Protein AF-A0A235B4W3-F1 (afdb_monomer_lite)

Sequence (137 aa):
MFASDTKAYFFLECDEKGEYIGLGEVWEIEEPSLERMDGVQQLALQGDREERYFATLTLLEWMEPIGLDACEKMLESKILDEGRPLAPHRLWGKDCAYEELAYRVVRRFGPWEKHELLIKRFLSPDIYGNYHNVISP

Structure (mmCIF, N/CA/C/O backbone):
data_AF-A0A235B4W3-F1
#
_entry.id   AF-A0A235B4W3-F1
#
loop_
_atom_site.group_PDB
_atom_site.id
_atom_site.type_symbol
_atom_site.label_atom_id
_atom_site.label_alt_id
_atom_site.label_comp_id
_atom_site.label_asym_id
_atom_site.label_entity_id
_atom_site.label_seq_id
_atom_site.pdbx_PDB_ins_code
_atom_site.Cartn_x
_atom_site.Cartn_y
_atom_site.Cartn_z
_atom_site.occupancy
_atom_site.B_iso_or_equiv
_atom_site.auth_seq_id
_atom_site.auth_comp_id
_atom_site.auth_asym_id
_atom_site.auth_atom_id
_atom_site.pdbx_PDB_model_num
ATOM 1 N N . MET A 1 1 ? -13.407 -5.937 -3.679 1.00 75.81 1 MET A N 1
ATOM 2 C CA . MET A 1 1 ? -12.341 -6.958 -3.764 1.00 75.81 1 MET A CA 1
ATOM 3 C C . MET A 1 1 ? -12.397 -7.691 -2.430 1.00 75.81 1 MET A C 1
ATOM 5 O O . MET A 1 1 ? -13.487 -7.685 -1.888 1.00 75.81 1 MET A O 1
ATOM 9 N N . PHE A 1 2 ? -11.381 -8.424 -1.972 1.00 85.62 2 PHE A N 1
ATOM 10 C CA . PHE A 1 2 ? -11.227 -9.023 -0.622 1.00 85.62 2 PHE A CA 1
ATOM 11 C C . PHE A 1 2 ? -12.381 -9.751 0.097 1.00 85.62 2 PHE A C 1
ATOM 13 O O . PHE A 1 2 ? -12.127 -10.287 1.157 1.00 85.62 2 PHE A O 1
ATOM 20 N N . ALA A 1 3 ? -13.603 -9.887 -0.422 1.00 69.81 3 ALA A N 1
ATOM 21 C CA . ALA A 1 3 ? -14.743 -10.446 0.320 1.00 69.81 3 ALA A CA 1
ATOM 22 C C . ALA A 1 3 ? -14.528 -11.889 0.830 1.00 69.81 3 ALA A C 1
ATOM 24 O O . ALA A 1 3 ? -15.247 -12.356 1.711 1.00 69.81 3 ALA A O 1
ATOM 25 N N . SER A 1 4 ? -13.547 -12.604 0.270 1.00 78.56 4 SER A N 1
ATOM 26 C CA . SER A 1 4 ? -13.091 -13.915 0.740 1.00 78.56 4 SER A CA 1
ATOM 27 C C . SER A 1 4 ? -12.100 -13.862 1.912 1.00 78.56 4 SER A C 1
ATOM 29 O O . SER A 1 4 ? -11.993 -14.853 2.627 1.00 78.56 4 SER A O 1
ATOM 31 N N . ASP A 1 5 ? -11.400 -12.744 2.117 1.00 87.00 5 ASP A N 1
ATOM 32 C CA . ASP A 1 5 ? -10.578 -12.452 3.295 1.00 87.00 5 ASP A CA 1
ATOM 33 C C . ASP A 1 5 ? -11.300 -11.435 4.190 1.00 87.00 5 ASP A C 1
ATOM 35 O O . ASP A 1 5 ? -11.340 -10.233 3.930 1.00 87.00 5 ASP A O 1
ATOM 39 N N . THR A 1 6 ? -11.891 -11.924 5.279 1.00 87.12 6 THR A N 1
ATOM 40 C CA . THR A 1 6 ? -12.714 -11.096 6.169 1.00 87.12 6 THR A CA 1
ATOM 41 C C . THR A 1 6 ? -11.931 -9.939 6.799 1.00 87.12 6 THR A C 1
ATOM 43 O O . THR A 1 6 ? -12.526 -8.901 7.081 1.00 87.12 6 THR A O 1
ATOM 46 N N . LYS A 1 7 ? -10.615 -10.085 7.013 1.00 90.06 7 LYS A N 1
ATOM 47 C CA . LYS A 1 7 ? -9.795 -9.032 7.625 1.00 90.06 7 LYS A CA 1
ATOM 48 C C . LYS A 1 7 ? -9.466 -7.946 6.614 1.00 90.06 7 LYS A C 1
ATOM 50 O O . LYS A 1 7 ? -9.708 -6.776 6.900 1.00 90.06 7 LYS A O 1
ATOM 55 N N . ALA A 1 8 ? -8.947 -8.317 5.445 1.00 91.62 8 ALA A N 1
ATOM 56 C CA . ALA A 1 8 ? -8.630 -7.353 4.397 1.00 91.62 8 ALA A CA 1
ATOM 57 C C . ALA A 1 8 ? -9.888 -6.611 3.929 1.00 91.62 8 ALA A C 1
ATOM 59 O O . ALA A 1 8 ? -9.867 -5.387 3.803 1.00 91.62 8 ALA A O 1
ATOM 60 N N . TYR A 1 9 ? -11.006 -7.326 3.779 1.00 92.62 9 TYR A N 1
ATOM 61 C CA . TYR A 1 9 ? -12.302 -6.732 3.456 1.00 92.62 9 TYR A CA 1
ATOM 62 C C . TYR A 1 9 ? -12.737 -5.681 4.483 1.00 92.62 9 TYR A C 1
ATOM 64 O O . TYR A 1 9 ? -13.105 -4.567 4.113 1.00 92.62 9 TYR A O 1
ATOM 72 N N . PHE A 1 10 ? -12.651 -6.006 5.775 1.00 94.12 10 PHE A N 1
ATOM 73 C CA . PHE A 1 10 ? -13.030 -5.079 6.838 1.00 94.12 10 PHE A CA 1
ATOM 74 C C . PHE A 1 10 ? -12.129 -3.835 6.863 1.00 94.12 10 PHE A C 1
ATOM 76 O O . PHE A 1 10 ? -12.621 -2.709 6.820 1.00 94.12 10 PHE A O 1
ATOM 83 N N . PHE A 1 11 ? -10.806 -4.021 6.877 1.00 95.94 11 PHE A N 1
ATOM 84 C CA . PHE A 1 11 ? -9.871 -2.912 7.074 1.00 95.94 11 PHE A CA 1
ATOM 85 C C . PHE A 1 11 ? -9.703 -2.001 5.853 1.00 95.94 11 PHE A C 1
ATOM 87 O O . PHE A 1 11 ? -9.475 -0.801 6.025 1.00 95.94 11 PHE A O 1
ATOM 94 N N . LEU A 1 12 ? -9.804 -2.548 4.638 1.00 95.75 12 LEU A N 1
ATOM 95 C CA . LEU A 1 12 ? -9.499 -1.821 3.402 1.00 95.75 12 LEU A CA 1
ATOM 96 C C . LEU A 1 12 ? -10.740 -1.398 2.611 1.00 95.75 12 LEU A C 1
ATOM 98 O O . LEU A 1 12 ? -10.631 -0.524 1.756 1.00 95.75 12 LEU A O 1
ATOM 102 N N . GLU A 1 13 ? -11.911 -1.991 2.860 1.00 96.00 13 GLU A N 1
ATOM 103 C CA . GLU A 1 13 ? -13.102 -1.737 2.039 1.00 96.00 13 GLU A CA 1
ATOM 104 C C . GLU A 1 13 ? -14.370 -1.394 2.826 1.00 96.00 13 GLU A C 1
ATOM 106 O O . GLU A 1 13 ? -15.360 -1.010 2.202 1.00 96.00 13 GLU A O 1
ATOM 111 N N . CYS A 1 14 ? -14.366 -1.490 4.158 1.00 94.50 14 CYS A N 1
ATOM 112 C CA . CYS A 1 14 ? -15.544 -1.212 4.983 1.00 94.50 14 CYS A CA 1
ATOM 113 C C . CYS A 1 14 ? -15.378 0.013 5.886 1.00 94.50 14 CYS A C 1
ATOM 115 O O . CYS A 1 14 ? -14.258 0.428 6.179 1.00 94.50 14 CYS A O 1
ATOM 117 N N . ASP A 1 15 ? -16.490 0.565 6.370 1.00 91.81 15 ASP A N 1
ATOM 118 C CA . ASP A 1 15 ? -16.536 1.487 7.504 1.00 91.81 15 ASP A CA 1
ATOM 119 C C . ASP A 1 15 ? -16.348 0.737 8.842 1.00 91.81 15 ASP A C 1
ATOM 121 O O . ASP A 1 15 ? -16.173 -0.481 8.879 1.00 91.81 15 ASP A O 1
ATOM 125 N N . GLU A 1 16 ? -16.374 1.452 9.971 1.00 87.62 16 GLU A N 1
ATOM 126 C CA . GLU A 1 16 ? -16.214 0.852 11.312 1.00 87.62 16 GLU A CA 1
ATOM 127 C C . GLU A 1 16 ? -17.359 -0.098 11.714 1.00 87.62 16 GLU A C 1
ATOM 129 O O . GLU A 1 16 ? -17.238 -0.844 12.684 1.00 87.62 16 GLU A O 1
ATOM 134 N N . LYS A 1 17 ? -18.490 -0.075 11.000 1.00 89.56 17 LYS A N 1
ATOM 135 C CA . LYS A 1 17 ? -19.621 -0.987 11.222 1.00 89.56 17 LYS A CA 1
ATOM 136 C C . LYS A 1 17 ? -19.531 -2.238 10.347 1.00 89.56 17 LYS A C 1
ATOM 138 O O . LYS A 1 17 ? -20.356 -3.135 10.509 1.00 89.56 17 LYS A O 1
ATOM 143 N N . GLY A 1 18 ? -18.533 -2.317 9.466 1.00 89.06 18 GLY A N 1
ATOM 144 C CA . GLY A 1 18 ? -18.375 -3.401 8.503 1.00 89.06 18 GLY A CA 1
ATOM 145 C C . GLY A 1 18 ? -19.209 -3.220 7.232 1.00 89.06 18 GLY A C 1
ATOM 146 O O . GLY A 1 18 ? -19.348 -4.173 6.466 1.00 89.06 18 GLY A O 1
ATOM 147 N N . GLU A 1 19 ? -19.761 -2.028 6.996 1.00 92.88 19 GLU A N 1
ATOM 148 C CA . GLU A 1 19 ? -20.478 -1.710 5.761 1.00 92.88 19 GLU A CA 1
ATOM 149 C C . GLU A 1 19 ? -19.487 -1.316 4.668 1.00 92.88 19 GLU A C 1
ATOM 151 O O . GLU A 1 19 ? -18.574 -0.529 4.905 1.00 92.88 19 GLU A O 1
ATOM 156 N N . TYR A 1 20 ? -19.660 -1.843 3.457 1.00 94.38 20 TYR A N 1
ATOM 157 C CA . TYR A 1 20 ? -18.758 -1.551 2.343 1.00 94.38 20 TYR A CA 1
ATOM 158 C C . TYR A 1 20 ? -18.842 -0.080 1.914 1.00 94.38 20 TYR A C 1
ATOM 160 O O . TYR A 1 20 ? -19.910 0.403 1.537 1.00 94.38 20 TYR A O 1
ATOM 168 N N . ILE A 1 21 ? -17.688 0.582 1.888 1.00 93.44 21 ILE A N 1
ATOM 169 C CA . ILE A 1 21 ? -17.492 1.969 1.432 1.00 93.44 21 ILE A CA 1
ATOM 170 C C . ILE A 1 21 ? -16.439 2.067 0.314 1.00 93.44 21 ILE A C 1
ATOM 172 O O . ILE A 1 21 ? -16.385 3.027 -0.451 1.00 93.44 21 ILE A O 1
ATOM 176 N N . GLY A 1 22 ? -15.632 1.017 0.143 1.00 93.69 22 GLY A N 1
ATOM 177 C CA . GLY A 1 22 ? -14.572 0.946 -0.855 1.00 93.69 22 GLY A CA 1
ATOM 178 C C . GLY A 1 22 ? -13.296 1.698 -0.461 1.00 93.69 22 GLY A C 1
ATOM 179 O O . GLY A 1 22 ? -13.278 2.554 0.419 1.00 93.69 22 GLY A O 1
ATOM 180 N N . LEU A 1 23 ? -12.204 1.370 -1.157 1.00 92.88 23 LEU A N 1
ATOM 181 C CA . LEU A 1 23 ? -10.850 1.859 -0.853 1.00 92.88 23 LEU A CA 1
ATOM 182 C C . LEU A 1 23 ? -10.726 3.388 -0.841 1.00 92.88 23 LEU A C 1
ATOM 184 O O . LEU A 1 23 ? -10.047 3.940 0.016 1.00 92.88 23 LEU A O 1
ATOM 188 N N . GLY A 1 24 ? -11.369 4.069 -1.794 1.00 90.38 24 GLY A N 1
ATOM 189 C CA . GLY A 1 24 ? -11.291 5.528 -1.903 1.00 90.38 24 GLY A CA 1
ATOM 190 C C . GLY A 1 24 ? -11.871 6.230 -0.677 1.00 90.38 24 GLY A C 1
ATOM 191 O O . GLY A 1 24 ? -11.224 7.113 -0.127 1.00 90.38 24 GLY A O 1
ATOM 192 N N . GLU A 1 25 ? -13.037 5.782 -0.204 1.00 92.12 25 GLU A N 1
ATOM 193 C CA . GLU A 1 25 ? -13.656 6.346 0.999 1.00 92.12 25 GLU A CA 1
ATOM 194 C C . GLU A 1 25 ? -12.839 6.012 2.258 1.00 92.12 25 GLU A C 1
ATOM 196 O O . GLU A 1 25 ? -12.708 6.858 3.136 1.00 92.12 25 GLU A O 1
ATOM 201 N N . VAL A 1 26 ? -12.198 4.835 2.321 1.00 92.94 26 VAL A N 1
ATOM 202 C CA . VAL A 1 26 ? -11.262 4.487 3.410 1.00 92.94 26 VAL A CA 1
ATOM 203 C C . VAL A 1 26 ? -10.053 5.432 3.453 1.00 92.94 26 VAL A C 1
ATOM 205 O O . VAL A 1 26 ? -9.620 5.839 4.532 1.00 92.94 26 VAL A O 1
ATOM 208 N N . TRP A 1 27 ? -9.501 5.812 2.301 1.00 92.94 27 TRP A N 1
ATOM 209 C CA . TRP A 1 27 ? -8.360 6.735 2.224 1.00 92.94 27 TRP A CA 1
ATOM 210 C C . TRP A 1 27 ? -8.700 8.164 2.656 1.00 92.94 27 TRP A C 1
ATOM 212 O O . TRP A 1 27 ? -7.808 8.898 3.076 1.00 92.94 27 TRP A O 1
ATOM 222 N N . GLU A 1 28 ? -9.972 8.547 2.575 1.00 91.62 28 GLU A N 1
ATOM 223 C CA . GLU A 1 28 ? -10.467 9.879 2.935 1.00 91.62 28 GLU A CA 1
ATOM 224 C C . GLU A 1 28 ? -10.912 9.995 4.404 1.00 91.62 28 GLU A C 1
ATOM 226 O O . GLU A 1 28 ? -11.319 11.074 4.837 1.00 91.62 28 GLU A O 1
ATOM 231 N N . ILE A 1 29 ? -10.806 8.918 5.192 1.00 87.88 29 ILE A N 1
ATOM 232 C CA . ILE A 1 29 ? -11.083 8.953 6.633 1.00 87.88 29 ILE A CA 1
ATOM 233 C C . ILE A 1 29 ? -10.114 9.926 7.320 1.00 87.88 29 ILE A C 1
ATOM 235 O O . ILE A 1 29 ? -8.898 9.757 7.257 1.00 87.88 29 ILE A O 1
ATOM 239 N N . GLU A 1 30 ? -10.668 10.930 8.005 1.00 82.62 30 GLU A N 1
ATOM 240 C CA . GLU A 1 30 ? -9.893 11.978 8.684 1.00 82.62 30 GLU A CA 1
ATOM 241 C C . GLU A 1 30 ? -9.076 11.429 9.865 1.00 82.62 30 GLU A C 1
ATOM 243 O O . GLU A 1 30 ? -7.928 11.825 10.057 1.00 82.62 30 GLU A O 1
ATOM 248 N N . GLU A 1 31 ? -9.644 10.487 10.625 1.00 88.38 31 GLU A N 1
ATOM 249 C CA . GLU A 1 31 ? -8.982 9.838 11.760 1.00 88.38 31 GLU A CA 1
ATOM 250 C C . GLU A 1 31 ? -9.377 8.348 11.830 1.00 88.38 31 GLU A C 1
ATOM 252 O O . GLU A 1 31 ? -10.486 8.020 12.267 1.00 88.38 31 GLU A O 1
ATOM 257 N N . PRO A 1 32 ? -8.522 7.420 11.358 1.00 90.62 32 PRO A N 1
ATOM 258 C CA . PRO A 1 32 ? -8.797 5.988 11.442 1.00 90.62 32 PRO A CA 1
ATOM 259 C C . PRO A 1 32 ? -8.727 5.496 12.894 1.00 90.62 32 PRO A C 1
ATOM 261 O O . PRO A 1 32 ? -7.909 5.958 13.691 1.00 90.62 32 PRO A O 1
ATOM 264 N N . SER A 1 33 ? -9.559 4.511 13.244 1.00 92.81 33 SER A N 1
ATOM 265 C CA . SER A 1 33 ? -9.498 3.884 14.567 1.00 92.81 33 SER A CA 1
ATOM 266 C C . SER A 1 33 ? -8.157 3.171 14.786 1.00 92.81 33 SER A C 1
ATOM 268 O O . SER A 1 33 ? -7.523 2.702 13.838 1.00 92.81 33 SER A O 1
ATOM 270 N N . LEU A 1 34 ? -7.726 3.043 16.048 1.00 93.75 34 LEU A N 1
ATOM 271 C CA . LEU A 1 34 ? -6.493 2.316 16.390 1.00 93.75 34 LEU A CA 1
ATOM 272 C C . LEU A 1 34 ? -6.531 0.861 15.901 1.00 93.75 34 LEU A C 1
ATOM 274 O O . LEU A 1 34 ? -5.535 0.353 15.400 1.00 93.75 34 LEU A O 1
ATOM 278 N N . GLU A 1 35 ? -7.692 0.212 15.999 1.00 94.25 35 GLU A N 1
ATOM 279 C CA . GLU A 1 35 ? -7.886 -1.154 15.507 1.00 94.25 35 GLU A CA 1
ATOM 280 C C . GLU A 1 35 ? -7.678 -1.242 13.992 1.00 94.25 35 GLU A C 1
ATOM 282 O O . GLU A 1 35 ? -6.970 -2.132 13.514 1.00 94.25 35 GLU A O 1
ATOM 287 N N . ARG A 1 36 ? -8.243 -0.295 13.232 1.00 95.12 36 ARG A N 1
ATOM 288 C CA . ARG A 1 36 ? -8.028 -0.229 11.787 1.00 95.12 36 ARG A CA 1
ATOM 289 C C . ARG A 1 36 ? -6.570 0.042 11.458 1.00 95.12 36 ARG A C 1
ATOM 291 O O . ARG A 1 36 ? -6.020 -0.626 10.588 1.00 95.12 36 ARG A O 1
ATOM 298 N N . MET A 1 37 ? -5.945 0.987 12.154 1.00 96.12 37 MET A N 1
ATOM 299 C CA . MET A 1 37 ? -4.536 1.314 11.967 1.00 96.12 37 MET A CA 1
ATOM 300 C C . MET A 1 37 ? -3.656 0.068 12.138 1.00 96.12 37 MET A C 1
ATOM 302 O O . MET A 1 37 ? -2.906 -0.286 11.228 1.00 96.12 37 MET A O 1
ATOM 306 N N . ASP A 1 38 ? -3.812 -0.652 13.250 1.00 96.38 38 ASP A N 1
ATOM 307 C CA . ASP A 1 38 ? -3.069 -1.884 13.528 1.00 96.38 38 ASP A CA 1
ATOM 308 C C . ASP A 1 38 ? -3.344 -2.970 12.477 1.00 96.38 38 ASP A C 1
ATOM 310 O O . ASP A 1 38 ? -2.420 -3.637 12.002 1.00 96.38 38 ASP A O 1
ATOM 314 N N . GLY A 1 39 ? -4.607 -3.129 12.071 1.00 96.44 39 GLY A N 1
ATOM 315 C CA . GLY A 1 39 ? -5.014 -4.075 11.034 1.00 96.44 39 GLY A CA 1
ATOM 316 C C . GLY A 1 39 ? -4.358 -3.793 9.682 1.00 96.44 39 GLY A C 1
ATOM 317 O O . GLY A 1 39 ? -3.756 -4.685 9.082 1.00 96.44 39 GLY A O 1
ATOM 318 N N . VAL A 1 40 ? -4.404 -2.542 9.221 1.00 97.56 40 VAL A N 1
ATOM 319 C CA . VAL A 1 40 ? -3.787 -2.124 7.954 1.00 97.56 40 VAL A CA 1
ATOM 320 C C . VAL A 1 40 ? -2.261 -2.261 8.019 1.00 97.56 40 VAL A C 1
ATOM 322 O O . VAL A 1 40 ? -1.652 -2.743 7.064 1.00 97.56 40 VAL A O 1
ATOM 325 N N . GLN A 1 41 ? -1.623 -1.929 9.145 1.00 97.69 41 GLN A N 1
ATOM 326 C CA . GLN A 1 41 ? -0.182 -2.146 9.326 1.00 97.69 41 GLN A CA 1
ATOM 327 C C . GLN A 1 41 ? 0.207 -3.625 9.227 1.00 97.69 41 GLN A C 1
ATOM 329 O O . GLN A 1 41 ? 1.203 -3.963 8.579 1.00 97.69 41 GLN A O 1
ATOM 334 N N . GLN A 1 42 ? -0.581 -4.521 9.829 1.00 96.94 42 GLN A N 1
ATOM 335 C CA . GLN A 1 42 ? -0.357 -5.962 9.711 1.00 96.94 42 GLN A CA 1
ATOM 336 C C . GLN A 1 42 ? -0.481 -6.429 8.260 1.00 96.94 42 GLN A C 1
ATOM 338 O O . GLN A 1 42 ? 0.417 -7.119 7.776 1.00 96.94 42 GLN A O 1
ATOM 343 N N . LEU A 1 43 ? -1.528 -6.005 7.546 1.00 97.56 43 LEU A N 1
ATOM 344 C CA . LEU A 1 43 ? -1.719 -6.341 6.131 1.00 97.56 43 LEU A CA 1
ATOM 345 C C . LEU A 1 43 ? -0.559 -5.832 5.264 1.00 97.56 43 LEU A C 1
ATOM 347 O O . LEU A 1 43 ? -0.035 -6.581 4.446 1.00 97.56 43 LEU A O 1
ATOM 351 N N . ALA A 1 44 ? -0.074 -4.608 5.490 1.00 97.56 44 ALA A N 1
ATOM 352 C CA . ALA A 1 44 ? 1.035 -4.024 4.728 1.00 97.56 44 ALA A CA 1
ATOM 353 C C . ALA A 1 44 ? 2.359 -4.802 4.869 1.00 97.56 44 ALA A C 1
ATOM 355 O O . ALA A 1 44 ? 3.177 -4.854 3.942 1.00 97.56 44 ALA A O 1
ATOM 356 N N . LEU A 1 45 ? 2.584 -5.424 6.029 1.00 94.94 45 LEU A N 1
ATOM 357 C CA . LEU A 1 45 ? 3.830 -6.126 6.337 1.00 94.94 45 LEU A CA 1
ATOM 358 C C . LEU A 1 45 ? 3.757 -7.641 6.137 1.00 94.94 45 LEU A C 1
ATOM 360 O O . LEU A 1 45 ? 4.780 -8.247 5.818 1.00 94.94 45 LEU A O 1
ATOM 364 N N . GLN A 1 46 ? 2.592 -8.244 6.365 1.00 94.06 46 GLN A N 1
ATOM 365 C CA . GLN A 1 46 ? 2.419 -9.697 6.479 1.00 94.06 46 GLN A CA 1
ATOM 366 C C . GLN A 1 46 ? 1.325 -10.261 5.574 1.00 94.06 46 GLN A C 1
ATOM 368 O O . GLN A 1 46 ? 1.226 -11.483 5.470 1.00 94.06 46 GLN A O 1
ATOM 373 N N . GLY A 1 47 ? 0.521 -9.402 4.949 1.00 93.94 47 GLY A N 1
ATOM 374 C CA . GLY A 1 47 ? -0.513 -9.832 4.022 1.00 93.94 47 GLY A CA 1
ATOM 375 C C . GLY A 1 47 ? 0.057 -10.493 2.772 1.00 93.94 47 GLY A C 1
ATOM 376 O O . GLY A 1 47 ? 1.274 -10.531 2.534 1.00 93.94 47 GLY A O 1
ATOM 377 N N . ASP A 1 48 ? -0.841 -10.994 1.940 1.00 93.44 48 ASP A N 1
ATOM 378 C CA . ASP A 1 48 ? -0.484 -11.432 0.602 1.00 93.44 48 ASP A CA 1
ATOM 379 C C . ASP A 1 48 ? -0.110 -10.250 -0.314 1.00 93.44 48 ASP A C 1
ATOM 381 O O . ASP A 1 48 ? -0.054 -9.085 0.086 1.00 93.44 48 ASP A O 1
ATOM 385 N N . ARG A 1 49 ? 0.216 -10.544 -1.573 1.00 94.50 49 ARG A N 1
ATOM 386 C CA . ARG A 1 49 ? 0.655 -9.526 -2.533 1.00 94.50 49 ARG A CA 1
ATOM 387 C C . ARG A 1 49 ? -0.367 -8.396 -2.724 1.00 94.50 49 ARG A C 1
ATOM 389 O O . ARG A 1 49 ? 0.047 -7.239 -2.801 1.00 94.50 49 ARG A O 1
ATOM 396 N N . GLU A 1 50 ? -1.655 -8.716 -2.839 1.00 95.00 50 GLU A N 1
ATOM 397 C CA . GLU A 1 50 ? -2.707 -7.713 -3.040 1.00 95.00 50 GLU A CA 1
ATOM 398 C C . GLU A 1 50 ? -2.932 -6.925 -1.752 1.00 95.00 50 GLU A C 1
ATOM 400 O O . GLU A 1 50 ? -2.905 -5.693 -1.765 1.00 95.00 50 GLU A O 1
ATOM 405 N N . GLU A 1 51 ? -3.055 -7.621 -0.625 1.00 96.00 51 GLU A N 1
ATOM 406 C CA . GLU A 1 51 ? -3.241 -7.008 0.689 1.00 96.00 51 GLU A CA 1
ATOM 407 C C . GLU A 1 51 ? -2.112 -6.037 1.025 1.00 96.00 51 GLU A C 1
ATOM 409 O O . GLU A 1 51 ? -2.367 -4.887 1.385 1.00 96.00 51 GLU A O 1
ATOM 414 N N . ARG A 1 52 ? -0.856 -6.460 0.836 1.00 96.69 52 ARG A N 1
ATOM 415 C CA . ARG A 1 52 ? 0.315 -5.612 1.081 1.00 96.69 52 ARG A CA 1
ATOM 416 C C . ARG A 1 52 ? 0.289 -4.364 0.221 1.00 96.69 52 ARG A C 1
ATOM 418 O O . ARG A 1 52 ? 0.610 -3.286 0.718 1.00 96.69 52 ARG A O 1
ATOM 425 N N . TYR A 1 53 ? -0.095 -4.495 -1.046 1.00 97.00 53 TYR A N 1
ATOM 426 C CA . TYR A 1 53 ? -0.171 -3.372 -1.969 1.00 97.00 53 TYR A CA 1
ATOM 427 C C . TYR A 1 53 ? -1.209 -2.341 -1.515 1.00 97.00 53 TYR A C 1
ATOM 429 O O . TYR A 1 53 ? -0.857 -1.188 -1.260 1.00 97.00 53 TYR A O 1
ATOM 437 N N . PHE A 1 54 ? -2.467 -2.750 -1.339 1.00 97.25 54 PHE A N 1
ATOM 438 C CA . PHE A 1 54 ? -3.544 -1.822 -0.985 1.00 97.25 54 PHE A CA 1
ATOM 439 C C . PHE A 1 54 ? -3.418 -1.274 0.441 1.00 97.25 54 PHE A C 1
ATOM 441 O O . PHE A 1 54 ? -3.698 -0.094 0.668 1.00 97.25 54 PHE A O 1
ATOM 448 N N . ALA A 1 55 ? -2.924 -2.069 1.391 1.00 97.50 55 ALA A N 1
ATOM 449 C CA . ALA A 1 55 ? -2.626 -1.586 2.735 1.00 97.50 55 ALA A CA 1
ATOM 450 C C . ALA A 1 55 ? -1.478 -0.566 2.733 1.00 97.50 55 ALA A C 1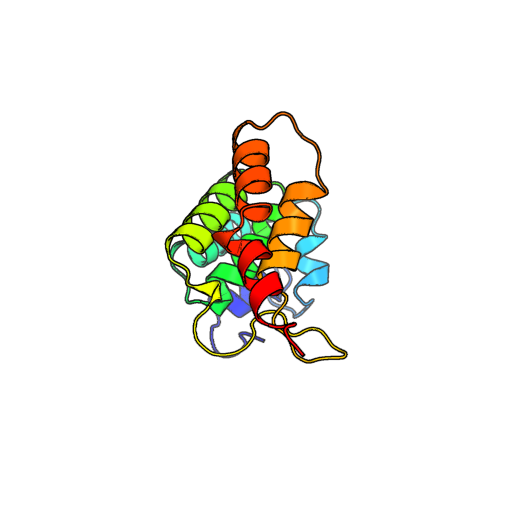
ATOM 452 O O . ALA A 1 55 ? -1.570 0.462 3.401 1.00 97.50 55 ALA A O 1
ATOM 453 N N . THR A 1 56 ? -0.435 -0.782 1.924 1.00 97.56 56 THR A N 1
ATOM 454 C CA . THR A 1 56 ? 0.650 0.200 1.766 1.00 97.56 56 THR A CA 1
ATOM 455 C C . THR A 1 56 ? 0.134 1.508 1.169 1.00 97.56 56 THR A C 1
ATOM 457 O O . THR A 1 56 ? 0.462 2.572 1.690 1.00 97.56 56 THR A O 1
ATOM 460 N N . LEU A 1 57 ? -0.707 1.461 0.126 1.00 96.31 57 LEU A N 1
ATOM 461 C CA . LEU A 1 57 ? -1.334 2.672 -0.419 1.00 96.31 57 LEU A CA 1
ATOM 462 C C . LEU A 1 57 ? -2.136 3.412 0.657 1.00 96.31 57 LEU A C 1
ATOM 464 O O . LEU A 1 57 ? -1.979 4.619 0.794 1.00 96.31 57 LEU A O 1
ATOM 468 N N . THR A 1 58 ? -2.927 2.681 1.443 1.00 96.31 58 THR A N 1
ATOM 469 C CA . THR A 1 58 ? -3.752 3.235 2.527 1.00 96.31 58 THR A CA 1
ATOM 470 C C . THR A 1 58 ? -2.905 3.951 3.581 1.00 96.31 58 THR A C 1
ATOM 472 O O . THR A 1 58 ? -3.180 5.096 3.923 1.00 96.31 58 THR A O 1
ATOM 475 N N . LEU A 1 59 ? -1.810 3.340 4.039 1.00 95.56 59 LEU A N 1
ATOM 476 C CA . LEU A 1 59 ? -0.906 3.969 5.010 1.00 95.56 59 LEU A CA 1
ATOM 477 C C . LEU A 1 59 ? -0.219 5.217 4.442 1.00 95.56 59 LEU A C 1
ATOM 479 O O . LEU A 1 59 ? -0.043 6.204 5.152 1.00 95.56 59 LEU A O 1
ATOM 483 N N . LEU A 1 60 ? 0.155 5.199 3.160 1.00 93.50 60 LEU A N 1
ATOM 484 C CA . LEU A 1 60 ? 0.726 6.373 2.493 1.00 93.50 60 LEU A CA 1
ATOM 485 C C . LEU A 1 60 ? -0.304 7.506 2.328 1.00 93.50 60 LEU A C 1
ATOM 487 O O . LEU A 1 60 ? 0.065 8.678 2.403 1.00 93.50 60 LEU A O 1
ATOM 491 N N . GLU A 1 61 ? -1.582 7.180 2.117 1.00 92.50 61 GLU A N 1
ATOM 492 C CA . GLU A 1 61 ? -2.691 8.146 2.086 1.00 92.50 61 GLU A CA 1
ATOM 493 C C . GLU A 1 61 ? -2.879 8.832 3.443 1.00 92.50 61 GLU A C 1
ATOM 495 O O . GLU A 1 61 ? -2.946 10.063 3.504 1.00 92.50 61 GLU A O 1
ATOM 500 N N . TRP A 1 62 ? -2.845 8.050 4.525 1.00 92.56 62 TRP A N 1
ATOM 501 C CA . TRP A 1 62 ? -2.937 8.536 5.905 1.00 92.56 62 TRP A CA 1
ATOM 502 C C . TRP A 1 62 ? -1.648 9.181 6.436 1.00 92.56 62 TRP A C 1
ATOM 504 O O . TRP A 1 62 ? -1.627 9.672 7.558 1.00 92.56 62 TRP A O 1
ATOM 514 N N . MET A 1 63 ? -0.581 9.241 5.630 1.00 89.06 63 MET A N 1
ATOM 515 C CA . MET A 1 63 ? 0.733 9.776 6.021 1.00 89.06 63 MET A CA 1
ATOM 516 C C . MET A 1 63 ? 1.394 9.031 7.186 1.00 89.06 63 MET A C 1
ATOM 518 O O . MET A 1 63 ? 2.191 9.602 7.935 1.00 89.06 63 MET A O 1
ATOM 522 N N . GLU A 1 64 ? 1.114 7.740 7.307 1.00 91.31 64 GLU A N 1
ATOM 523 C CA . GLU A 1 64 ? 1.678 6.919 8.362 1.00 91.31 64 GLU A CA 1
ATOM 524 C C . GLU A 1 64 ? 3.130 6.539 8.041 1.00 91.31 64 GLU A C 1
ATOM 526 O O . GLU A 1 64 ? 3.397 5.982 6.969 1.00 91.31 64 GLU A O 1
ATOM 531 N N . PRO A 1 65 ? 4.093 6.781 8.954 1.00 89.88 65 PRO A N 1
ATOM 532 C CA . PRO A 1 65 ? 5.518 6.549 8.695 1.00 89.88 65 PRO A CA 1
ATOM 533 C C . PRO A 1 65 ? 5.832 5.130 8.217 1.00 89.88 65 PRO A C 1
ATOM 535 O O . PRO A 1 65 ? 6.638 4.922 7.309 1.00 89.88 65 PRO A O 1
ATOM 538 N N . ILE A 1 66 ? 5.136 4.151 8.793 1.00 92.88 66 ILE A N 1
ATOM 539 C CA . ILE A 1 66 ? 5.280 2.733 8.469 1.00 92.88 66 ILE A CA 1
ATOM 540 C C . ILE A 1 66 ? 4.848 2.395 7.033 1.00 92.88 66 ILE A C 1
ATOM 542 O O . ILE A 1 66 ? 5.317 1.406 6.469 1.00 92.88 66 ILE A O 1
ATOM 546 N N . GLY A 1 67 ? 4.035 3.241 6.389 1.00 94.06 67 GLY A N 1
ATOM 547 C CA . GLY A 1 67 ? 3.714 3.125 4.967 1.00 94.06 67 GLY A CA 1
ATOM 548 C C . GLY A 1 67 ? 4.951 3.254 4.073 1.00 94.06 67 GLY A C 1
ATOM 549 O O . GLY A 1 67 ? 5.080 2.532 3.084 1.00 94.06 67 GLY A O 1
ATOM 550 N N . LEU A 1 68 ? 5.920 4.099 4.449 1.00 92.88 68 LEU A N 1
ATOM 551 C CA . LEU A 1 68 ? 7.191 4.217 3.724 1.00 92.88 68 LEU A CA 1
ATOM 552 C C . LEU A 1 68 ? 8.057 2.967 3.901 1.00 92.88 68 LEU A C 1
ATOM 554 O O . LEU A 1 68 ? 8.706 2.533 2.950 1.00 92.88 68 LEU A O 1
ATOM 558 N N . ASP A 1 69 ? 8.074 2.386 5.103 1.00 94.12 69 ASP A N 1
ATOM 559 C CA . ASP A 1 69 ? 8.794 1.140 5.390 1.00 94.12 69 ASP A CA 1
ATOM 560 C C . ASP A 1 69 ? 8.215 -0.033 4.593 1.00 94.12 69 ASP A C 1
ATOM 562 O O . ASP A 1 69 ? 8.959 -0.832 4.020 1.00 94.12 69 ASP A O 1
ATOM 566 N N . ALA A 1 70 ? 6.885 -0.133 4.537 1.00 95.94 70 ALA A N 1
ATOM 567 C CA . ALA A 1 70 ? 6.197 -1.152 3.755 1.00 95.94 70 ALA A CA 1
ATOM 568 C C . ALA A 1 70 ? 6.485 -0.989 2.255 1.00 95.94 70 ALA A C 1
ATOM 570 O O . ALA A 1 70 ? 6.866 -1.961 1.598 1.00 95.94 70 ALA A O 1
ATOM 571 N N . CYS A 1 71 ? 6.409 0.244 1.741 1.00 95.44 71 CYS A N 1
ATOM 572 C CA . CYS A 1 71 ? 6.736 0.574 0.355 1.00 95.44 71 CYS A CA 1
ATOM 573 C C . CYS A 1 71 ? 8.168 0.153 -0.009 1.00 95.44 71 CYS A C 1
ATOM 575 O O . CYS A 1 71 ? 8.374 -0.572 -0.982 1.00 95.44 71 CYS A O 1
ATOM 577 N N . GLU A 1 72 ? 9.159 0.513 0.810 1.00 93.88 72 GLU A N 1
ATOM 578 C CA . GLU A 1 72 ? 10.553 0.115 0.592 1.00 93.88 72 GLU A CA 1
ATOM 579 C C . GLU A 1 72 ? 10.718 -1.410 0.513 1.00 93.88 72 GLU A C 1
ATOM 581 O O . GLU A 1 72 ? 11.306 -1.921 -0.443 1.00 93.88 72 GLU A O 1
ATOM 586 N N . LYS A 1 73 ? 10.123 -2.154 1.454 1.00 94.50 73 LYS A N 1
ATOM 587 C CA . LYS A 1 73 ? 10.166 -3.625 1.465 1.00 94.50 73 LYS A CA 1
ATOM 588 C C . LYS A 1 73 ? 9.510 -4.247 0.231 1.00 94.50 73 LYS A C 1
ATOM 590 O O . LYS A 1 73 ? 9.956 -5.295 -0.244 1.00 94.50 73 LYS A O 1
ATOM 595 N N . MET A 1 74 ? 8.444 -3.645 -0.298 1.00 94.25 74 MET A N 1
ATOM 596 C CA . MET A 1 74 ? 7.829 -4.105 -1.549 1.00 94.25 74 MET A CA 1
ATOM 597 C C . MET A 1 74 ? 8.779 -3.919 -2.736 1.00 94.25 74 MET A C 1
ATOM 599 O O . MET A 1 74 ? 8.945 -4.841 -3.534 1.00 94.25 74 MET A O 1
ATOM 603 N N . LEU A 1 75 ? 9.466 -2.775 -2.812 1.00 92.38 75 LEU A N 1
ATOM 604 C CA . LEU A 1 75 ? 10.462 -2.513 -3.855 1.00 92.38 75 LEU A CA 1
ATOM 605 C C . LEU A 1 75 ? 11.685 -3.438 -3.746 1.00 92.38 75 LEU A C 1
ATOM 607 O O . LEU A 1 75 ? 12.266 -3.810 -4.762 1.00 92.38 75 LEU A O 1
ATOM 611 N N . GLU A 1 76 ? 12.106 -3.799 -2.534 1.00 92.00 76 GLU A N 1
ATOM 612 C CA . GLU A 1 76 ? 13.232 -4.721 -2.300 1.00 92.00 76 GLU A CA 1
ATOM 613 C C . GLU A 1 76 ? 12.909 -6.157 -2.677 1.00 92.00 76 GLU A C 1
ATOM 615 O O . GLU A 1 76 ? 13.722 -6.830 -3.307 1.00 92.00 76 GLU A O 1
ATOM 620 N N . SER A 1 77 ? 11.713 -6.613 -2.312 1.00 91.06 77 SER A N 1
ATOM 621 C CA . SER A 1 77 ? 11.265 -7.974 -2.606 1.00 91.06 77 SER A CA 1
ATOM 622 C C . SER A 1 77 ? 10.867 -8.185 -4.065 1.00 91.06 77 SER A C 1
ATOM 624 O O . SER A 1 77 ? 10.737 -9.332 -4.474 1.00 91.06 77 SER A O 1
ATOM 626 N N . LYS A 1 78 ? 10.672 -7.110 -4.845 1.00 88.44 78 LYS A N 1
ATOM 627 C CA . LYS A 1 78 ? 10.128 -7.153 -6.216 1.00 88.44 78 LYS A CA 1
ATOM 628 C C . LYS A 1 78 ? 8.770 -7.858 -6.319 1.00 88.44 78 LYS A C 1
ATOM 630 O O . LYS A 1 78 ? 8.365 -8.277 -7.397 1.00 88.44 78 LYS A O 1
ATOM 635 N N . ILE A 1 79 ? 8.026 -7.925 -5.213 1.00 91.31 79 ILE A N 1
ATOM 636 C CA . ILE A 1 79 ? 6.718 -8.593 -5.149 1.00 91.31 79 ILE A CA 1
ATOM 637 C C . ILE A 1 79 ? 5.693 -7.975 -6.117 1.00 91.31 79 ILE A C 1
ATOM 639 O O . ILE A 1 79 ? 4.726 -8.619 -6.513 1.00 91.31 79 ILE A O 1
ATOM 643 N N . LEU A 1 80 ? 5.899 -6.721 -6.532 1.00 90.62 80 LEU A N 1
ATOM 644 C CA . LEU A 1 80 ? 5.046 -6.033 -7.502 1.00 90.62 80 LEU A CA 1
ATOM 645 C C . LEU A 1 80 ? 5.102 -6.670 -8.901 1.00 90.62 80 LEU A C 1
ATOM 647 O O . LEU A 1 80 ? 4.091 -6.644 -9.595 1.00 90.62 80 LEU A O 1
ATOM 651 N N . ASP A 1 81 ? 6.217 -7.305 -9.274 1.00 89.12 81 ASP A N 1
ATOM 652 C CA . ASP A 1 81 ? 6.431 -7.907 -10.600 1.00 89.12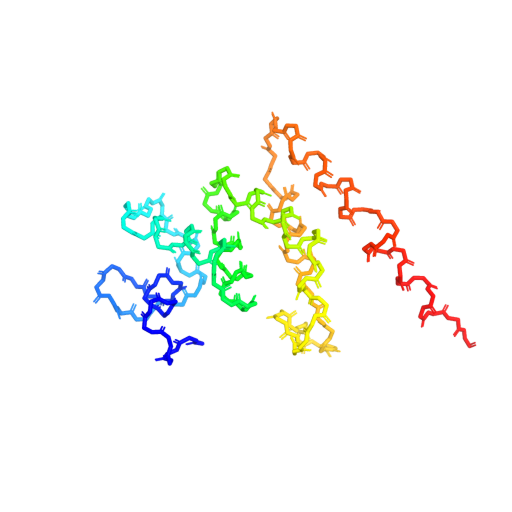 81 ASP A CA 1
ATOM 653 C C . ASP A 1 81 ? 5.768 -9.293 -10.765 1.00 89.12 81 ASP A C 1
ATOM 655 O O . ASP A 1 81 ? 5.775 -9.877 -11.850 1.00 89.12 81 ASP A O 1
ATOM 659 N N . GLU A 1 82 ? 5.224 -9.862 -9.688 1.00 87.75 82 GLU A N 1
ATOM 660 C CA . GLU A 1 82 ? 4.663 -11.216 -9.675 1.00 87.75 82 GLU A CA 1
ATOM 661 C C . GLU A 1 82 ? 3.208 -11.252 -10.180 1.00 87.75 82 GLU A C 1
ATOM 663 O O . GLU A 1 82 ? 2.528 -10.245 -10.216 1.00 87.75 82 GLU A O 1
ATOM 668 N N . GLY A 1 83 ? 2.659 -12.414 -10.539 1.00 88.31 83 GLY A N 1
ATOM 669 C CA . GLY A 1 83 ? 1.203 -12.582 -10.700 1.00 88.31 83 GLY A CA 1
ATOM 670 C C . GLY A 1 83 ? 0.489 -11.656 -11.709 1.00 88.31 83 GLY A C 1
ATOM 671 O O . GLY A 1 83 ? 0.993 -11.346 -12.786 1.00 88.31 83 GLY A O 1
ATOM 672 N N . ARG A 1 84 ? -0.772 -11.314 -11.403 1.00 89.62 84 ARG A N 1
ATOM 673 C CA . ARG A 1 84 ? -1.633 -10.458 -12.244 1.00 89.62 84 ARG A CA 1
ATOM 674 C C . ARG A 1 84 ? -1.414 -8.970 -11.939 1.00 89.62 84 ARG A C 1
ATOM 676 O O . ARG A 1 84 ? -0.979 -8.659 -10.831 1.00 89.62 84 ARG A O 1
ATOM 683 N N . PRO A 1 85 ? -1.773 -8.058 -12.861 1.00 90.31 85 PRO A N 1
ATOM 684 C CA . PRO A 1 85 ? -1.717 -6.624 -12.595 1.00 90.31 85 PRO A CA 1
ATOM 685 C C . PRO A 1 85 ? -2.482 -6.221 -11.327 1.00 90.31 85 PRO A C 1
ATOM 687 O O . PRO A 1 85 ? -3.652 -6.584 -11.196 1.00 90.31 85 PRO A O 1
ATOM 690 N N . LEU A 1 86 ? -1.840 -5.468 -10.430 1.00 92.38 86 LEU A N 1
ATOM 691 C CA . LEU A 1 86 ? -2.446 -4.947 -9.195 1.00 92.38 86 LEU A CA 1
ATOM 692 C C . LEU A 1 86 ? -3.239 -3.661 -9.443 1.00 92.38 86 LEU A C 1
ATOM 694 O O . LEU A 1 86 ? -4.336 -3.491 -8.917 1.00 92.38 86 LEU A O 1
ATOM 698 N N . ALA A 1 87 ? -2.700 -2.775 -10.279 1.00 90.12 87 ALA A N 1
ATOM 699 C CA . ALA A 1 87 ? -3.327 -1.521 -10.674 1.00 90.12 87 ALA A CA 1
ATOM 700 C C . ALA A 1 87 ? -3.315 -1.390 -12.205 1.00 90.12 87 ALA A C 1
ATOM 702 O O . ALA A 1 87 ? -2.596 -0.557 -12.761 1.00 90.12 87 ALA A O 1
ATOM 703 N N . PRO A 1 88 ? -4.082 -2.222 -12.933 1.00 88.69 88 PRO A N 1
ATOM 704 C CA . PRO A 1 88 ? -4.104 -2.172 -14.387 1.00 88.69 88 PRO A CA 1
ATOM 705 C C . PRO A 1 88 ? -4.654 -0.831 -14.876 1.00 88.69 88 PRO A C 1
ATOM 707 O O . PRO A 1 88 ? -5.792 -0.453 -14.589 1.00 88.69 88 PRO A O 1
ATOM 710 N N . HIS A 1 89 ? -3.877 -0.133 -15.696 1.00 86.38 89 HIS A N 1
ATOM 711 C CA . HIS A 1 89 ? -4.340 1.082 -16.339 1.00 86.38 89 HIS A CA 1
ATOM 712 C C . HIS A 1 89 ? -5.521 0.792 -17.266 1.00 86.38 89 HIS A C 1
ATOM 714 O O . HIS A 1 89 ? -5.457 -0.065 -18.154 1.00 86.38 89 HIS A O 1
ATOM 720 N N . ARG A 1 90 ? -6.579 1.589 -17.122 1.00 78.75 90 ARG A N 1
ATOM 721 C CA . ARG A 1 90 ? -7.876 1.367 -17.772 1.00 78.75 90 ARG A CA 1
ATOM 722 C C . ARG A 1 90 ? -7.823 1.256 -19.301 1.00 78.75 90 ARG A C 1
ATOM 724 O O . ARG A 1 90 ? -8.642 0.549 -19.874 1.00 78.75 90 ARG A O 1
ATOM 731 N N . LEU A 1 91 ? -6.905 1.968 -19.963 1.00 76.19 91 LEU A N 1
ATOM 732 C CA . LEU A 1 91 ? -6.861 2.042 -21.434 1.00 76.19 91 LEU A CA 1
ATOM 733 C C . LEU A 1 91 ? -5.956 1.002 -22.104 1.00 76.19 91 LEU A C 1
ATOM 735 O O . LEU A 1 91 ? -6.233 0.605 -23.229 1.00 76.19 91 LEU A O 1
ATOM 739 N N . TRP A 1 92 ? -4.874 0.576 -21.452 1.00 81.38 92 TRP A N 1
ATOM 740 C CA . TRP A 1 92 ? -3.850 -0.276 -22.079 1.00 81.38 92 TRP A CA 1
ATOM 741 C C . TRP A 1 92 ? -3.459 -1.490 -21.231 1.00 81.38 92 TRP A C 1
ATOM 743 O O . TRP A 1 92 ? -2.566 -2.237 -21.613 1.00 81.38 92 TRP A O 1
ATOM 753 N N . GLY A 1 93 ? -4.111 -1.707 -20.083 1.00 77.25 93 GLY A N 1
ATOM 754 C CA . GLY A 1 93 ? -3.983 -2.918 -19.263 1.00 77.25 93 GLY A CA 1
ATOM 755 C C . GLY A 1 93 ? -2.633 -3.110 -18.569 1.00 77.25 93 GLY A C 1
ATOM 756 O O . GLY A 1 93 ? -2.481 -4.052 -17.797 1.00 77.25 93 GLY A O 1
ATOM 757 N N . LYS A 1 94 ? -1.662 -2.230 -18.828 1.00 84.12 94 LYS A N 1
ATOM 758 C CA . LYS A 1 94 ? -0.368 -2.212 -18.154 1.00 84.12 94 LYS A CA 1
ATOM 759 C C . LYS A 1 94 ? -0.549 -1.974 -16.659 1.00 84.12 94 LYS A C 1
ATOM 761 O O . LYS A 1 94 ? -1.305 -1.082 -16.285 1.00 84.12 94 LYS A O 1
ATOM 766 N N . ASP A 1 95 ? 0.137 -2.764 -15.839 1.00 88.31 95 ASP A N 1
ATOM 767 C CA . ASP A 1 95 ? 0.142 -2.562 -14.395 1.00 88.31 95 ASP A CA 1
ATOM 768 C C . ASP A 1 95 ? 0.856 -1.251 -14.053 1.00 88.31 95 ASP A C 1
ATOM 770 O O . ASP A 1 95 ? 1.993 -1.041 -14.473 1.00 88.31 95 ASP A O 1
ATOM 774 N N . CYS A 1 96 ? 0.164 -0.383 -13.323 1.00 91.12 96 CYS A N 1
ATOM 775 C CA . CYS A 1 96 ? 0.648 0.909 -12.859 1.00 91.12 96 CYS A CA 1
ATOM 776 C C . CYS A 1 96 ? 0.959 0.901 -11.356 1.00 91.12 96 CYS A C 1
ATOM 778 O O . CYS A 1 96 ? 0.976 1.951 -10.714 1.00 91.12 96 CYS A O 1
ATOM 780 N N . ALA A 1 97 ? 1.178 -0.277 -10.763 1.00 93.44 97 ALA A N 1
ATOM 781 C CA . ALA A 1 97 ? 1.415 -0.407 -9.330 1.00 93.44 97 ALA A CA 1
ATOM 782 C C . ALA A 1 97 ? 2.582 0.461 -8.827 1.00 93.44 97 ALA A C 1
ATOM 784 O O . ALA A 1 97 ? 2.473 1.096 -7.775 1.00 93.44 97 ALA A O 1
ATOM 785 N N . TYR A 1 98 ? 3.673 0.523 -9.597 1.00 92.06 98 TYR A N 1
ATOM 786 C CA . TYR A 1 98 ? 4.828 1.366 -9.290 1.00 92.06 98 TYR A CA 1
ATOM 787 C C . TYR A 1 98 ? 4.475 2.854 -9.345 1.00 92.06 98 TYR A C 1
ATOM 789 O O . TYR A 1 98 ? 4.857 3.604 -8.449 1.00 92.06 98 TYR A O 1
ATOM 797 N N . GLU A 1 99 ? 3.729 3.280 -10.361 1.00 89.94 99 GLU A N 1
ATOM 798 C CA . GLU A 1 99 ? 3.297 4.660 -10.561 1.00 89.94 99 GLU A CA 1
ATOM 799 C C . GLU A 1 99 ? 2.341 5.121 -9.458 1.00 89.94 99 GLU A C 1
ATOM 801 O O . GLU A 1 99 ? 2.481 6.232 -8.956 1.00 89.94 99 GLU A O 1
ATOM 806 N N . GLU A 1 100 ? 1.416 4.266 -9.024 1.00 92.38 100 GLU A N 1
ATOM 807 C CA . GLU A 1 100 ? 0.479 4.559 -7.934 1.00 92.38 100 GLU A CA 1
ATOM 808 C C . GLU A 1 100 ? 1.188 4.725 -6.580 1.00 92.38 100 GLU A C 1
ATOM 810 O O . GLU A 1 100 ? 0.840 5.622 -5.800 1.00 92.38 100 GLU A O 1
ATOM 815 N N . LEU A 1 101 ? 2.202 3.894 -6.300 1.00 93.56 101 LEU A N 1
ATOM 816 C CA . LEU A 1 101 ? 3.050 4.046 -5.114 1.00 93.56 101 LEU A CA 1
ATOM 817 C C . LEU A 1 101 ? 3.892 5.320 -5.214 1.00 93.56 101 LEU A C 1
ATOM 819 O O . LEU A 1 101 ? 3.888 6.135 -4.290 1.00 93.56 101 LEU A O 1
ATOM 823 N N . ALA A 1 102 ? 4.567 5.527 -6.347 1.00 90.44 102 ALA A N 1
ATOM 824 C CA . ALA A 1 102 ? 5.389 6.707 -6.591 1.00 90.44 102 ALA A CA 1
ATOM 825 C C . ALA A 1 102 ? 4.571 7.995 -6.457 1.00 90.44 102 ALA A C 1
ATOM 827 O O . ALA A 1 102 ? 5.021 8.939 -5.814 1.00 90.44 102 ALA A O 1
ATOM 828 N N . TYR A 1 103 ? 3.356 8.026 -7.008 1.00 89.19 103 TYR A N 1
ATOM 829 C CA . TYR A 1 103 ? 2.449 9.162 -6.906 1.00 89.19 103 TYR A CA 1
ATOM 830 C C . TYR A 1 103 ? 2.162 9.515 -5.446 1.00 89.19 103 TYR A C 1
ATOM 832 O O . TYR A 1 103 ? 2.291 10.679 -5.070 1.00 89.19 103 TYR A O 1
ATOM 840 N N . ARG A 1 104 ? 1.839 8.526 -4.603 1.00 90.19 104 ARG A N 1
ATOM 841 C CA . ARG A 1 104 ? 1.558 8.758 -3.177 1.00 90.19 104 ARG A CA 1
ATOM 842 C C . ARG A 1 104 ? 2.781 9.210 -2.393 1.00 90.19 104 ARG A C 1
ATOM 844 O O . ARG A 1 104 ? 2.646 10.130 -1.592 1.00 90.19 104 ARG A O 1
ATOM 851 N N . VAL A 1 105 ? 3.952 8.637 -2.674 1.00 88.38 105 VAL A N 1
ATOM 852 C CA . VAL A 1 105 ? 5.221 9.078 -2.074 1.00 88.38 105 VAL A CA 1
ATOM 853 C C . VAL A 1 105 ? 5.566 10.510 -2.506 1.00 88.38 105 VAL A C 1
ATOM 855 O O . VAL A 1 105 ? 5.936 11.333 -1.682 1.00 88.38 105 VAL A O 1
ATOM 858 N N . VAL A 1 106 ? 5.436 10.855 -3.787 1.00 80.69 106 VAL A N 1
ATOM 859 C CA . VAL A 1 106 ? 5.878 12.161 -4.310 1.00 80.69 106 VAL A CA 1
ATOM 860 C C . VAL A 1 106 ? 4.911 13.292 -3.958 1.00 80.69 106 VAL A C 1
ATOM 862 O O . VAL A 1 106 ? 5.342 14.408 -3.672 1.00 80.69 106 VAL A O 1
ATOM 865 N N . ARG A 1 107 ? 3.597 13.049 -4.023 1.00 77.31 107 ARG A N 1
ATOM 866 C CA . ARG A 1 107 ? 2.596 14.129 -3.980 1.00 77.31 107 ARG A CA 1
ATOM 867 C C . ARG A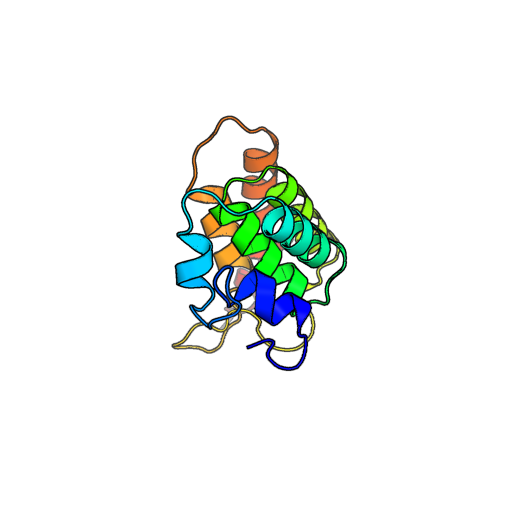 1 107 ? 2.466 14.813 -2.616 1.00 77.31 107 ARG A C 1
ATOM 869 O O . ARG A 1 107 ? 1.877 15.889 -2.553 1.00 77.31 107 ARG A O 1
ATOM 876 N N . ARG A 1 108 ? 2.971 14.218 -1.528 1.00 66.94 108 ARG A N 1
ATOM 877 C CA . ARG A 1 108 ? 2.950 14.839 -0.196 1.00 66.94 108 ARG A CA 1
ATOM 878 C C . ARG A 1 108 ? 4.363 15.263 0.209 1.00 66.94 108 ARG A C 1
ATOM 880 O O . ARG A 1 108 ? 5.206 14.446 0.554 1.00 66.94 108 ARG A O 1
ATOM 887 N N . PHE A 1 109 ? 4.611 16.573 0.149 1.00 55.97 109 PHE A N 1
ATOM 888 C CA . PHE A 1 109 ? 5.875 17.188 0.554 1.00 55.97 109 PHE A CA 1
ATOM 889 C C . PHE A 1 109 ? 5.992 17.237 2.081 1.00 55.97 109 PHE A C 1
ATOM 891 O O . PHE A 1 109 ? 5.235 17.936 2.753 1.00 55.97 109 PHE A O 1
ATOM 898 N N . GLY A 1 110 ? 6.994 16.547 2.617 1.00 60.03 110 GLY A N 1
ATOM 899 C CA . GLY A 1 110 ? 7.485 16.712 3.981 1.00 60.03 110 GLY A CA 1
ATOM 900 C C . GLY A 1 110 ? 8.994 16.441 4.026 1.00 60.03 110 GLY A C 1
ATOM 901 O O . GLY A 1 110 ? 9.489 15.693 3.182 1.00 60.03 110 GLY A O 1
ATOM 902 N N . PRO A 1 111 ? 9.748 17.021 4.979 1.00 57.19 111 PRO A N 1
ATOM 903 C CA . PRO A 1 111 ? 11.201 16.861 5.080 1.00 57.19 111 PRO A CA 1
ATOM 904 C C . PRO A 1 111 ? 11.555 15.513 5.725 1.00 57.19 111 PRO A C 1
ATOM 906 O O . PRO A 1 111 ? 12.148 15.443 6.797 1.00 57.19 111 PRO A O 1
ATOM 909 N N . TRP A 1 112 ? 11.125 14.427 5.095 1.00 67.62 112 TRP A N 1
ATOM 910 C CA . TRP A 1 112 ? 11.417 13.070 5.528 1.00 67.62 112 TRP A CA 1
ATOM 911 C C . TRP A 1 112 ? 12.514 12.528 4.619 1.00 67.62 112 TRP A C 1
ATOM 913 O O . TRP A 1 112 ? 12.264 12.240 3.453 1.00 67.62 112 TRP A O 1
ATOM 923 N N . GLU A 1 113 ? 13.722 12.352 5.150 1.00 76.00 113 GLU A N 1
ATOM 924 C CA . GLU A 1 113 ? 14.881 11.796 4.431 1.00 76.00 113 GLU A CA 1
ATOM 925 C C . GLU A 1 113 ? 14.536 10.502 3.664 1.00 76.00 113 GLU A C 1
ATOM 927 O O . GLU A 1 113 ? 14.964 10.290 2.528 1.00 76.00 113 GLU A O 1
ATOM 932 N N . LYS A 1 114 ? 13.653 9.675 4.239 1.00 77.62 114 LYS A N 1
ATOM 933 C CA . LYS A 1 114 ? 13.148 8.451 3.611 1.00 77.62 114 LYS A CA 1
ATOM 934 C C . LYS A 1 114 ? 12.328 8.689 2.334 1.00 77.62 114 LYS A C 1
ATOM 936 O O . LYS A 1 114 ? 12.445 7.905 1.394 1.00 77.62 114 LYS A O 1
ATOM 941 N N . HIS A 1 115 ? 11.541 9.765 2.261 1.00 79.12 115 HIS A N 1
ATOM 942 C CA . HIS A 1 115 ? 10.823 10.126 1.035 1.00 79.12 115 HIS A CA 1
ATOM 943 C C . HIS A 1 115 ? 11.809 10.430 -0.094 1.00 79.12 115 HIS A C 1
ATOM 945 O O . HIS A 1 115 ? 11.641 9.917 -1.194 1.00 79.12 115 HIS A O 1
ATOM 951 N N . GLU A 1 116 ? 12.875 11.193 0.167 1.00 79.69 116 GLU A N 1
ATOM 952 C CA . GLU A 1 116 ? 13.872 11.508 -0.863 1.00 79.69 116 GLU A CA 1
ATOM 953 C C . GLU A 1 116 ? 14.568 10.257 -1.408 1.00 79.69 116 GLU A C 1
ATOM 955 O O . GLU A 1 116 ? 14.793 10.146 -2.617 1.00 79.69 116 GLU A O 1
ATOM 960 N N . LEU A 1 117 ? 14.903 9.305 -0.532 1.00 83.38 117 LEU A N 1
ATOM 961 C CA . LEU A 1 117 ? 15.493 8.026 -0.932 1.00 83.38 117 LEU A CA 1
ATOM 962 C C . LEU A 1 117 ? 14.526 7.206 -1.790 1.00 83.38 117 LEU A C 1
ATOM 964 O O . LEU A 1 117 ? 14.920 6.711 -2.848 1.00 83.38 117 LEU A O 1
ATOM 968 N N . LEU A 1 118 ? 13.257 7.111 -1.385 1.00 82.69 118 LEU A N 1
ATOM 969 C CA . LEU A 1 118 ? 12.233 6.413 -2.161 1.00 82.69 118 LEU A CA 1
ATOM 970 C C . LEU A 1 118 ? 11.972 7.093 -3.506 1.00 82.69 118 LEU A C 1
ATOM 972 O O . LEU A 1 118 ? 11.897 6.404 -4.516 1.00 82.69 118 LEU A O 1
ATOM 976 N N . ILE A 1 119 ? 11.918 8.425 -3.561 1.00 82.88 119 ILE A N 1
ATOM 977 C CA . ILE A 1 119 ? 11.781 9.179 -4.815 1.00 82.88 119 ILE A CA 1
ATOM 978 C C . ILE A 1 119 ? 12.945 8.857 -5.757 1.00 82.88 119 ILE A C 1
ATOM 980 O O . ILE A 1 119 ? 12.718 8.505 -6.913 1.00 82.88 119 ILE A O 1
ATOM 984 N N . LYS A 1 120 ? 14.192 8.910 -5.271 1.00 82.88 120 LYS A N 1
ATOM 985 C CA . LYS A 1 120 ? 15.377 8.537 -6.067 1.00 82.88 120 LYS A CA 1
ATOM 986 C C . LYS A 1 120 ? 15.297 7.095 -6.562 1.00 82.88 120 LYS A C 1
ATOM 988 O O . LYS A 1 120 ? 15.669 6.821 -7.700 1.00 82.88 120 LYS A O 1
ATOM 993 N N . ARG A 1 121 ? 14.800 6.184 -5.723 1.00 83.62 121 ARG A N 1
ATOM 994 C CA . ARG A 1 121 ? 14.620 4.775 -6.072 1.00 83.62 121 ARG A CA 1
ATOM 995 C C . ARG A 1 121 ? 13.558 4.592 -7.147 1.00 83.62 121 ARG A C 1
ATOM 997 O O . ARG A 1 121 ? 13.836 3.906 -8.125 1.00 83.62 121 ARG A O 1
ATOM 1004 N N . PHE A 1 122 ? 12.403 5.244 -7.020 1.00 84.81 122 PHE A N 1
ATOM 1005 C CA . PHE A 1 122 ? 11.387 5.256 -8.068 1.00 84.81 122 PHE A CA 1
ATOM 1006 C C . PHE A 1 122 ? 11.973 5.773 -9.373 1.00 84.81 122 PHE A C 1
ATOM 1008 O O . PHE A 1 122 ? 11.812 5.101 -10.373 1.00 84.81 122 PHE A O 1
ATOM 1015 N N . LEU A 1 123 ? 12.743 6.865 -9.359 1.00 80.12 123 LEU A N 1
ATOM 1016 C CA . LEU A 1 123 ? 13.413 7.432 -10.540 1.00 80.12 123 LEU A CA 1
ATOM 1017 C C . LEU A 1 123 ? 14.583 6.592 -11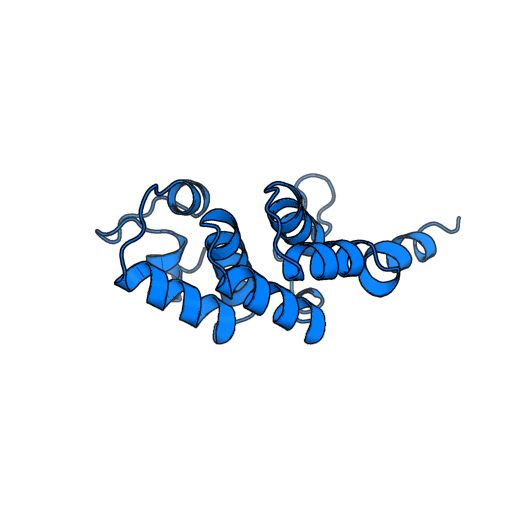.095 1.00 80.12 123 LEU A C 1
ATOM 1019 O O . LEU A 1 123 ? 15.175 6.970 -12.107 1.00 80.12 123 LEU A O 1
ATOM 1023 N N . SER A 1 124 ? 14.951 5.480 -10.453 1.00 80.44 124 SER A N 1
ATOM 1024 C CA . SER A 1 124 ? 16.105 4.680 -10.866 1.00 80.44 124 SER A CA 1
ATOM 1025 C C . SER A 1 124 ? 15.857 3.910 -12.174 1.00 80.44 124 SER A C 1
ATOM 1027 O O . SER A 1 124 ? 14.714 3.556 -12.491 1.00 80.44 124 SER A O 1
ATOM 1029 N N . PRO A 1 125 ? 16.924 3.577 -12.930 1.00 74.25 125 PRO A N 1
ATOM 1030 C CA . PRO A 1 125 ? 16.814 2.745 -14.125 1.00 74.25 125 PRO A CA 1
ATOM 1031 C C . PRO A 1 125 ? 16.223 1.352 -13.870 1.00 74.25 125 PRO A C 1
ATOM 1033 O O . PRO A 1 125 ? 15.631 0.765 -14.771 1.00 74.25 125 PRO A O 1
ATOM 1036 N N . ASP A 1 126 ? 16.332 0.833 -12.651 1.00 75.56 126 ASP A N 1
ATOM 1037 C CA . ASP A 1 126 ? 15.789 -0.483 -12.314 1.00 75.56 126 ASP A CA 1
ATOM 1038 C C . ASP A 1 126 ? 14.252 -0.497 -12.347 1.00 75.56 126 ASP A C 1
ATOM 1040 O O . ASP A 1 126 ? 13.654 -1.523 -12.670 1.00 75.56 126 ASP A O 1
ATOM 1044 N N . ILE A 1 127 ? 13.621 0.651 -12.070 1.00 74.25 127 ILE A N 1
ATOM 1045 C CA . ILE A 1 127 ? 12.164 0.829 -12.109 1.00 74.25 127 ILE A CA 1
ATOM 1046 C C . ILE A 1 127 ? 11.728 1.463 -13.442 1.00 74.25 127 ILE A C 1
ATOM 1048 O O . ILE A 1 127 ? 10.939 0.864 -14.170 1.00 74.25 127 ILE A O 1
ATOM 1052 N N . TYR A 1 128 ? 12.274 2.626 -13.827 1.00 66.62 128 TYR A N 1
ATOM 1053 C CA . TYR A 1 128 ? 11.882 3.315 -15.075 1.00 66.62 128 TYR A CA 1
ATOM 1054 C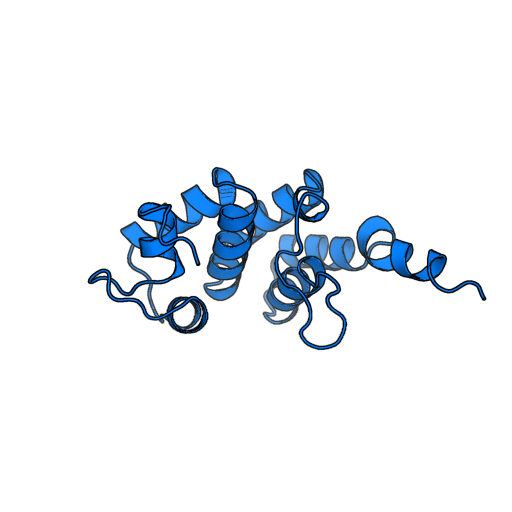 C . TYR A 1 128 ? 12.801 3.049 -16.276 1.00 66.62 128 TYR A C 1
ATOM 1056 O O . TYR A 1 128 ? 12.373 3.172 -17.421 1.00 66.62 128 TYR A O 1
ATOM 1064 N N . GLY A 1 129 ? 14.056 2.657 -16.070 1.00 54.16 129 GLY A N 1
ATOM 1065 C CA . GLY A 1 129 ? 15.012 2.400 -17.162 1.00 54.16 129 GLY A CA 1
ATOM 1066 C C . GLY A 1 129 ? 14.700 1.143 -17.977 1.00 54.16 129 GLY A C 1
ATOM 1067 O O . GLY A 1 129 ? 15.069 1.067 -19.148 1.00 54.16 129 GLY A O 1
ATOM 1068 N N . ASN A 1 130 ? 13.927 0.207 -17.423 1.00 52.69 130 ASN A N 1
ATOM 1069 C CA . ASN A 1 130 ? 13.413 -0.951 -18.160 1.00 52.69 130 ASN A CA 1
ATOM 1070 C C . ASN A 1 130 ? 12.376 -0.587 -19.240 1.00 52.69 130 ASN A C 1
ATOM 1072 O O . ASN A 1 130 ? 12.105 -1.396 -20.125 1.00 52.69 130 ASN A O 1
ATOM 1076 N N . TYR A 1 131 ? 11.835 0.637 -19.238 1.00 46.66 131 TYR A N 1
ATOM 1077 C CA . TYR A 1 131 ? 10.881 1.089 -20.256 1.00 46.66 131 TYR A CA 1
ATOM 1078 C C . TYR A 1 131 ? 11.552 1.522 -21.569 1.00 46.66 131 TYR A C 1
ATOM 1080 O O . TYR A 1 131 ? 10.894 1.534 -22.609 1.00 46.66 131 TYR A O 1
ATOM 1088 N N . HIS A 1 132 ? 12.856 1.825 -21.565 1.00 39.72 132 HIS A N 1
ATOM 1089 C CA . HIS A 1 132 ? 13.578 2.228 -22.778 1.00 39.72 132 HIS A CA 1
ATOM 1090 C C . HIS A 1 132 ? 13.985 1.053 -23.681 1.00 39.72 132 HIS A C 1
ATOM 1092 O O . HIS A 1 132 ? 14.238 1.264 -24.864 1.00 39.72 132 HIS A O 1
ATOM 1098 N N . ASN A 1 133 ? 13.972 -0.184 -23.176 1.00 38.97 133 ASN A N 1
ATOM 1099 C CA . ASN A 1 133 ? 14.314 -1.374 -23.965 1.00 38.97 133 ASN A CA 1
ATOM 1100 C C . ASN A 1 133 ? 13.106 -2.039 -24.652 1.00 38.97 133 ASN A C 1
ATOM 1102 O O . ASN A 1 133 ? 13.280 -3.030 -25.355 1.00 38.97 133 ASN A O 1
ATOM 1106 N N . VAL A 1 134 ? 11.890 -1.505 -24.478 1.00 43.25 134 VAL A N 1
ATOM 1107 C CA . VAL A 1 134 ? 10.659 -2.044 -25.099 1.00 43.25 134 VAL A CA 1
ATOM 1108 C C . VAL A 1 134 ? 10.204 -1.207 -26.306 1.00 43.25 134 VAL A C 1
ATOM 1110 O O . VAL A 1 134 ? 9.260 -1.571 -26.998 1.00 43.25 134 VAL A O 1
ATOM 1113 N N . ILE A 1 135 ? 10.905 -0.110 -26.615 1.00 41.00 135 ILE A N 1
ATOM 1114 C CA . ILE A 1 135 ? 10.694 0.671 -27.840 1.00 41.00 135 ILE A CA 1
ATOM 1115 C C . ILE A 1 135 ? 12.010 0.713 -28.621 1.00 41.00 135 ILE A C 1
ATOM 1117 O O . ILE A 1 135 ? 12.692 1.731 -28.691 1.00 41.00 135 ILE A O 1
ATOM 1121 N N . SER A 1 136 ? 12.385 -0.429 -29.190 1.00 28.55 136 SER A N 1
ATOM 1122 C CA .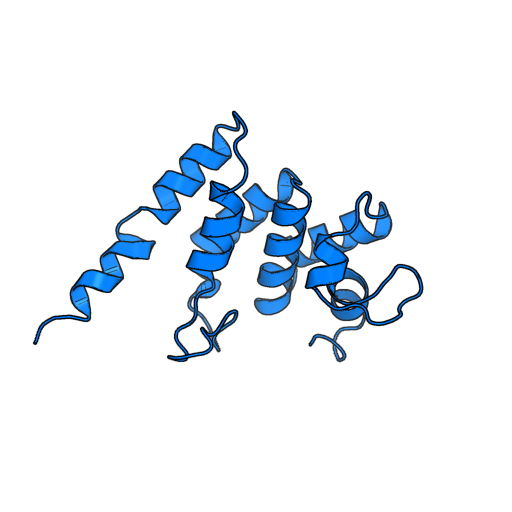 SER A 1 136 ? 13.203 -0.457 -30.403 1.00 28.55 136 SER A CA 1
ATOM 1123 C C . SER A 1 136 ? 12.291 -0.913 -31.548 1.00 28.55 136 SER A C 1
ATOM 1125 O O . SER A 1 136 ? 11.532 -1.860 -31.331 1.00 28.55 136 SER A O 1
ATOM 1127 N N . PRO A 1 137 ? 12.280 -0.201 -32.690 1.00 41.19 137 PRO A N 1
ATOM 1128 C CA . PRO A 1 137 ? 11.417 -0.517 -33.829 1.00 41.19 137 PRO A CA 1
ATOM 1129 C C . PRO A 1 137 ? 11.708 -1.889 -34.444 1.00 41.19 137 PRO A C 1
ATOM 1131 O O . PRO A 1 137 ? 12.864 -2.361 -34.334 1.00 41.19 137 PRO A O 1
#

Radius of gyration: 15.47 Å; chains: 1; bounding box: 37×31×50 Å

Organism: NCBI:txid1642702

Secondary structure (DSSP, 8-state):
--TTSHHHHHHHHB-TTS-B-HHHHHHT-SS--HHHHHHHHHHHHHS-HHHHHHHHHHHHHTT-HHHHHHHHHHHHHTGGGSSS-SSB-TTT--B-HHHHHHHHHHHS----HHHHHHHHHHTSTTTTGGGTTS---

Foldseek 3Di:
DCPVPQLLQQLQAADPVSHGPHNVVLLVDPDDDPVSVVSLLCQLAPNPLLSVLSSLLSCLSVVNPSSLVSVVVCLVVVSCVDDAANCQDPPPGDRCSLVSNLCSLPVDDDPDPSSVVVNVVSVDCVNVVVVVVVPDD

pLDDT: mean 85.51, std 14.12, range [28.55, 97.69]